Protein AF-A0A8T3Q4E5-F1 (afdb_monomer)

Structure (mmCIF, N/CA/C/O backbone):
data_AF-A0A8T3Q4E5-F1
#
_entry.id   AF-A0A8T3Q4E5-F1
#
loop_
_atom_site.group_PDB
_atom_site.id
_atom_site.type_symbol
_atom_site.label_atom_id
_atom_site.label_alt_id
_atom_site.label_comp_id
_atom_site.label_asym_id
_atom_site.label_entity_id
_atom_site.label_seq_id
_atom_site.pdbx_PDB_ins_code
_atom_site.Cartn_x
_atom_site.Cartn_y
_atom_site.Cartn_z
_atom_site.occupancy
_atom_site.B_iso_or_equiv
_atom_site.auth_seq_id
_atom_site.auth_comp_id
_atom_site.auth_asym_id
_atom_site.auth_atom_id
_atom_site.pdbx_PDB_model_num
ATOM 1 N N . MET A 1 1 ? 0.050 4.249 18.871 1.00 66.00 1 MET A N 1
ATOM 2 C CA . MET A 1 1 ? -0.764 3.450 17.926 1.00 66.00 1 MET A CA 1
ATOM 3 C C . MET A 1 1 ? 0.178 2.574 17.114 1.00 66.00 1 MET A C 1
ATOM 5 O O . MET A 1 1 ? 1.248 3.075 16.788 1.00 66.00 1 MET A O 1
ATOM 9 N N . PRO A 1 2 ? -0.167 1.308 16.829 1.00 93.31 2 PRO A N 1
ATOM 10 C CA . PRO A 1 2 ? 0.657 0.424 16.005 1.00 93.31 2 PRO A CA 1
ATOM 11 C C . PRO A 1 2 ? 0.689 0.880 14.537 1.00 93.31 2 PRO A C 1
ATOM 13 O O . PRO A 1 2 ? -0.311 1.372 14.006 1.00 93.31 2 PRO A O 1
ATOM 16 N N . GLU A 1 3 ? 1.836 0.699 13.883 1.00 97.38 3 GLU A N 1
ATOM 17 C CA . GLU A 1 3 ? 2.073 1.077 12.484 1.00 97.38 3 GLU A CA 1
ATOM 18 C C . GLU A 1 3 ? 2.596 -0.126 11.685 1.00 97.38 3 GLU A C 1
ATOM 20 O O . GLU A 1 3 ? 3.281 -0.987 12.236 1.00 97.38 3 GLU A O 1
ATOM 25 N N . LEU A 1 4 ? 2.265 -0.194 10.392 1.00 96.06 4 LEU A N 1
ATOM 26 C CA . LEU A 1 4 ? 2.694 -1.271 9.495 1.00 96.06 4 LEU A CA 1
ATOM 27 C C . LEU A 1 4 ? 3.049 -0.713 8.116 1.00 96.06 4 LEU A C 1
ATOM 29 O O . LEU A 1 4 ? 2.222 -0.048 7.493 1.00 96.06 4 LEU A O 1
ATOM 33 N N . ALA A 1 5 ? 4.243 -1.034 7.617 1.00 96.69 5 ALA A N 1
ATOM 34 C CA . ALA A 1 5 ? 4.654 -0.717 6.254 1.00 96.69 5 ALA A CA 1
ATOM 35 C C . ALA A 1 5 ? 4.286 -1.849 5.285 1.00 96.69 5 ALA A C 1
ATOM 37 O O . ALA A 1 5 ? 4.561 -3.019 5.551 1.00 96.69 5 ALA A O 1
ATOM 38 N N . LEU A 1 6 ? 3.688 -1.491 4.149 1.00 95.44 6 LEU A N 1
ATOM 39 C CA . LEU A 1 6 ? 3.423 -2.399 3.038 1.00 95.44 6 LEU A CA 1
ATOM 40 C C . LEU A 1 6 ? 4.386 -2.075 1.893 1.00 95.44 6 LEU A C 1
ATOM 42 O O . LEU A 1 6 ? 4.358 -0.958 1.385 1.00 95.44 6 LEU A O 1
ATO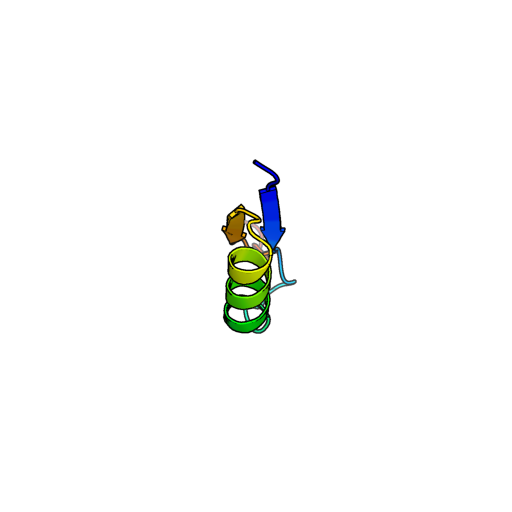M 46 N N . THR A 1 7 ? 5.224 -3.029 1.487 1.00 96.00 7 THR A N 1
ATOM 47 C CA . THR A 1 7 ? 6.235 -2.837 0.432 1.00 96.00 7 THR A CA 1
ATOM 48 C C . THR A 1 7 ? 6.233 -4.014 -0.541 1.00 96.00 7 THR A C 1
ATOM 50 O O . THR A 1 7 ? 7.069 -4.914 -0.459 1.00 96.00 7 THR A O 1
ATOM 53 N N . ASP A 1 8 ? 5.276 -4.018 -1.464 1.00 93.31 8 ASP A N 1
ATOM 54 C CA . ASP A 1 8 ? 5.167 -5.054 -2.494 1.00 93.31 8 ASP A CA 1
ATOM 55 C C . ASP A 1 8 ? 6.374 -4.994 -3.453 1.00 93.31 8 ASP A C 1
ATOM 57 O O . ASP A 1 8 ? 6.889 -3.923 -3.788 1.00 93.31 8 ASP A O 1
ATOM 61 N N . HIS A 1 9 ? 6.843 -6.153 -3.921 1.00 93.94 9 HIS A N 1
ATOM 62 C CA . HIS A 1 9 ? 7.966 -6.223 -4.853 1.00 93.94 9 HIS A CA 1
ATOM 63 C C . HIS A 1 9 ? 7.517 -5.813 -6.258 1.00 93.94 9 HIS A C 1
ATOM 65 O O . HIS A 1 9 ? 6.743 -6.531 -6.900 1.00 93.94 9 HIS A O 1
ATOM 71 N N . ARG A 1 10 ? 8.013 -4.664 -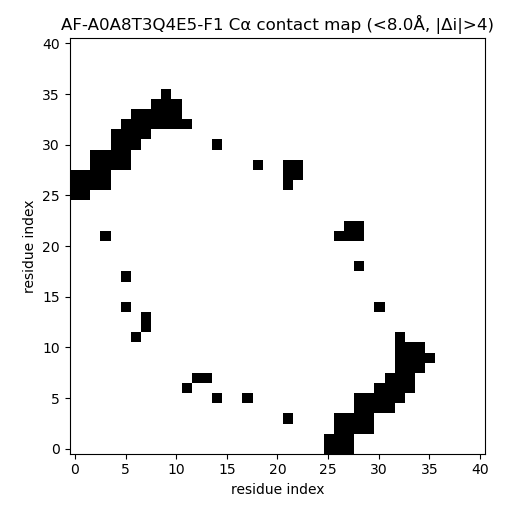6.738 1.00 90.69 10 ARG A N 1
ATOM 72 C CA . ARG A 1 10 ? 7.773 -4.123 -8.090 1.00 90.69 10 ARG A CA 1
ATOM 73 C C . ARG A 1 10 ? 6.290 -4.018 -8.493 1.00 90.69 10 ARG A C 1
ATOM 75 O O . ARG A 1 10 ? 5.983 -3.945 -9.678 1.00 90.69 10 ARG A O 1
ATOM 82 N N . SER A 1 11 ? 5.368 -4.031 -7.534 1.00 93.25 11 SER A N 1
ATOM 83 C CA . SER A 1 11 ? 3.920 -3.983 -7.762 1.00 93.25 11 SER A CA 1
ATOM 84 C C . SER A 1 11 ? 3.218 -3.303 -6.586 1.00 93.25 11 SER A C 1
ATOM 86 O O . SER A 1 11 ? 3.864 -2.962 -5.603 1.00 93.25 11 SER A O 1
ATOM 88 N N . MET A 1 12 ? 1.911 -3.059 -6.705 1.00 95.31 12 MET A N 1
ATOM 89 C CA . MET A 1 12 ? 1.073 -2.490 -5.635 1.00 95.31 12 MET A CA 1
ATOM 90 C C . MET A 1 12 ? -0.283 -3.207 -5.537 1.00 95.31 12 MET A C 1
ATOM 92 O O . MET A 1 12 ? -1.273 -2.637 -5.079 1.00 95.31 12 MET A O 1
ATOM 96 N N . TYR A 1 13 ? -0.362 -4.458 -6.000 1.00 94.50 13 TYR A N 1
ATOM 97 C CA . TYR A 1 13 ? -1.629 -5.190 -6.086 1.00 94.50 13 TYR A CA 1
ATOM 98 C C . TYR A 1 13 ? -2.243 -5.480 -4.711 1.00 94.50 13 TYR A C 1
ATOM 100 O O . TYR A 1 13 ? -3.465 -5.551 -4.586 1.00 94.50 13 TYR A O 1
ATOM 108 N N . GLY A 1 14 ? -1.422 -5.613 -3.664 1.00 92.62 14 GLY A N 1
ATOM 109 C CA . GLY A 1 14 ? -1.895 -5.849 -2.302 1.00 92.62 14 GLY A CA 1
ATOM 110 C C . GLY A 1 14 ? -2.430 -4.603 -1.595 1.00 92.62 14 GLY A C 1
ATOM 111 O O . GLY A 1 14 ? -3.082 -4.740 -0.559 1.00 92.62 14 GLY A O 1
ATOM 112 N N . VAL A 1 15 ? -2.188 -3.400 -2.132 1.00 96.12 15 VAL A N 1
ATOM 113 C CA . VAL A 1 15 ? -2.372 -2.128 -1.410 1.00 96.12 15 VAL A CA 1
ATOM 114 C C . VAL A 1 15 ? -3.791 -1.937 -0.900 1.00 96.12 15 VAL A C 1
ATOM 116 O O . VAL A 1 15 ? -3.967 -1.716 0.293 1.00 96.12 15 VAL A O 1
ATOM 119 N N . ILE A 1 16 ? -4.807 -2.060 -1.755 1.00 96.44 16 ILE A N 1
ATOM 120 C CA . ILE A 1 16 ? -6.194 -1.771 -1.356 1.00 96.44 16 ILE A CA 1
ATOM 121 C C . ILE A 1 16 ? -6.667 -2.737 -0.262 1.00 96.44 16 ILE A C 1
ATOM 123 O O . ILE A 1 16 ? -7.189 -2.301 0.766 1.00 96.44 16 ILE A O 1
ATOM 127 N N . ARG A 1 17 ? -6.431 -4.044 -0.447 1.00 96.88 17 ARG A N 1
ATOM 128 C CA . ARG A 1 17 ? -6.839 -5.084 0.511 1.00 96.88 17 ARG A CA 1
ATOM 129 C C . ARG A 1 17 ? -6.146 -4.898 1.860 1.00 96.88 17 ARG A C 1
ATOM 131 O O . ARG A 1 17 ? -6.802 -4.904 2.898 1.00 96.88 17 ARG A O 1
ATOM 138 N N . SER A 1 18 ? -4.827 -4.727 1.842 1.00 95.69 18 SER A N 1
ATOM 139 C CA . SER A 1 18 ? -4.017 -4.633 3.057 1.00 95.69 18 SER A CA 1
ATOM 140 C C . SER A 1 18 ? -4.220 -3.305 3.787 1.00 95.69 18 SER A C 1
ATOM 142 O O . SER A 1 18 ? -4.256 -3.287 5.013 1.00 95.69 18 SER A O 1
ATOM 144 N N . TYR A 1 19 ? -4.426 -2.204 3.057 1.00 97.31 19 TYR A N 1
ATOM 145 C CA . TYR A 1 19 ? -4.779 -0.909 3.638 1.00 97.31 19 TYR A CA 1
ATOM 146 C C . TYR A 1 19 ? -6.109 -0.982 4.389 1.00 97.31 19 TYR A C 1
ATOM 148 O O . TYR A 1 19 ? -6.181 -0.572 5.548 1.00 97.31 19 TYR A O 1
ATOM 156 N N . ALA A 1 20 ? -7.148 -1.536 3.755 1.00 97.81 20 ALA A N 1
ATOM 157 C CA . ALA A 1 20 ? -8.465 -1.674 4.369 1.00 97.81 20 ALA A CA 1
ATOM 158 C C . ALA A 1 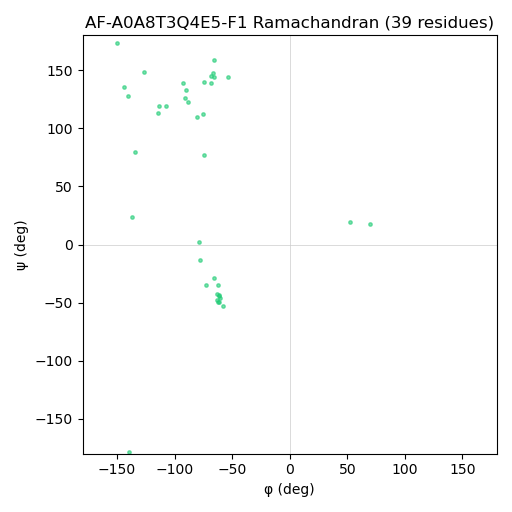20 ? -8.411 -2.550 5.632 1.00 97.81 20 ALA A C 1
ATOM 160 O O . ALA A 1 20 ? -8.912 -2.138 6.679 1.00 97.81 20 ALA A O 1
ATOM 161 N N . ALA A 1 21 ? -7.733 -3.701 5.562 1.00 97.75 21 ALA A N 1
ATOM 162 C CA . ALA A 1 21 ? -7.555 -4.594 6.705 1.00 97.75 21 ALA A CA 1
ATOM 163 C C . ALA A 1 21 ? -6.786 -3.922 7.858 1.00 97.75 21 ALA A C 1
ATOM 165 O O . ALA A 1 21 ? -7.203 -4.007 9.012 1.00 97.75 21 ALA A O 1
ATOM 166 N N . ALA A 1 22 ? -5.702 -3.196 7.557 1.00 97.50 22 ALA A N 1
ATOM 167 C CA . ALA A 1 22 ? -4.932 -2.471 8.566 1.00 97.50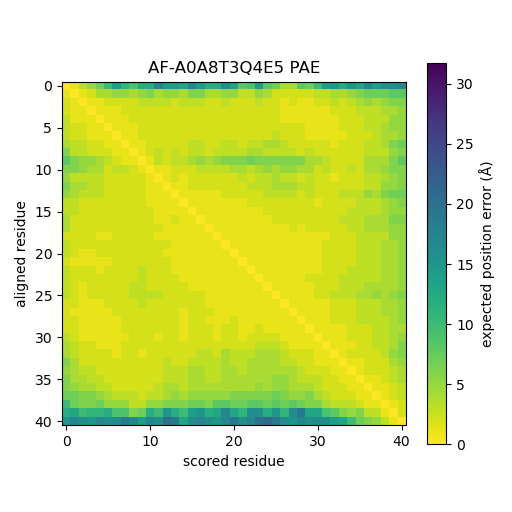 22 ALA A CA 1
ATOM 168 C 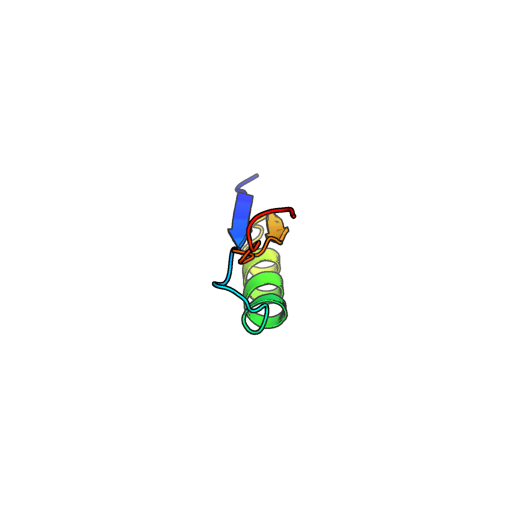C . ALA A 1 22 ? -5.780 -1.399 9.266 1.00 97.50 22 ALA A C 1
ATOM 170 O O . ALA A 1 22 ? -5.778 -1.324 10.495 1.00 97.50 22 ALA A O 1
ATOM 171 N N . ARG A 1 23 ? -6.566 -0.621 8.505 1.00 96.81 23 ARG A N 1
ATOM 172 C CA . ARG A 1 23 ? -7.468 0.383 9.089 1.00 96.81 23 ARG A CA 1
ATOM 173 C C . ARG A 1 23 ? -8.538 -0.248 9.976 1.00 96.81 23 ARG A C 1
ATOM 175 O O . ARG A 1 23 ? -8.793 0.279 11.054 1.00 96.81 23 ARG A O 1
ATOM 182 N N . GLN A 1 24 ? -9.139 -1.362 9.550 1.00 98.25 24 GLN A N 1
ATOM 183 C CA . GLN A 1 24 ? -10.126 -2.098 10.352 1.00 98.25 24 GLN A CA 1
ATOM 184 C C . GLN A 1 24 ? -9.529 -2.629 11.661 1.00 98.25 24 GLN A C 1
ATOM 186 O O . GLN A 1 24 ? -10.200 -2.614 12.687 1.00 98.25 24 GLN A O 1
ATOM 191 N N . ALA A 1 25 ? -8.258 -3.033 11.645 1.00 97.88 25 ALA A N 1
ATOM 192 C CA . ALA A 1 25 ? -7.527 -3.473 12.830 1.00 97.88 25 ALA A CA 1
ATOM 193 C C . ALA A 1 25 ? -7.013 -2.319 13.720 1.00 97.88 25 ALA A C 1
ATOM 195 O O . ALA A 1 25 ? -6.318 -2.570 14.703 1.00 97.88 25 ALA A O 1
ATOM 196 N N . GLY A 1 26 ? -7.297 -1.053 13.385 1.00 97.56 26 GLY A N 1
ATOM 197 C CA . GLY A 1 26 ? -6.790 0.107 14.127 1.00 97.56 26 GLY A CA 1
ATOM 198 C C . GLY A 1 26 ? -5.278 0.338 13.981 1.00 97.56 26 GLY A C 1
ATOM 199 O O . GLY A 1 26 ? -4.680 1.058 14.781 1.00 97.56 26 GLY A O 1
ATOM 200 N N . ILE A 1 27 ? -4.652 -0.261 12.966 1.00 98.12 27 ILE A N 1
ATOM 201 C CA . ILE A 1 27 ? -3.238 -0.083 12.625 1.00 98.12 27 ILE A CA 1
ATOM 202 C C .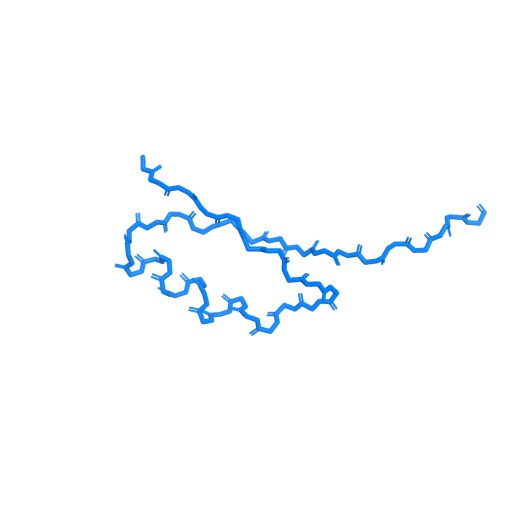 ILE A 1 27 ? -3.137 1.040 11.595 1.00 98.12 27 ILE A C 1
ATOM 204 O O . ILE A 1 27 ? -3.943 1.118 10.668 1.00 98.12 27 ILE A O 1
ATOM 208 N N . LYS A 1 28 ? -2.136 1.914 11.719 1.00 97.88 28 LYS A N 1
ATOM 209 C CA . LYS A 1 28 ? -1.829 2.910 10.686 1.00 97.88 28 LYS A CA 1
ATOM 210 C C . LYS A 1 28 ? -1.010 2.247 9.567 1.00 97.88 28 LYS A C 1
ATOM 212 O O . LYS A 1 28 ? 0.158 1.926 9.800 1.00 97.88 28 LYS A O 1
ATOM 217 N N . PRO A 1 29 ? -1.573 2.041 8.363 1.00 97.62 29 PRO A N 1
ATOM 218 C CA . PRO A 1 29 ? -0.795 1.556 7.232 1.00 97.62 29 PRO A CA 1
ATOM 219 C C . PRO A 1 29 ? 0.102 2.666 6.670 1.00 97.62 29 PRO A C 1
ATOM 221 O O . PRO A 1 29 ? -0.331 3.811 6.519 1.00 97.62 29 PRO A O 1
ATOM 224 N N . ILE A 1 30 ? 1.328 2.305 6.30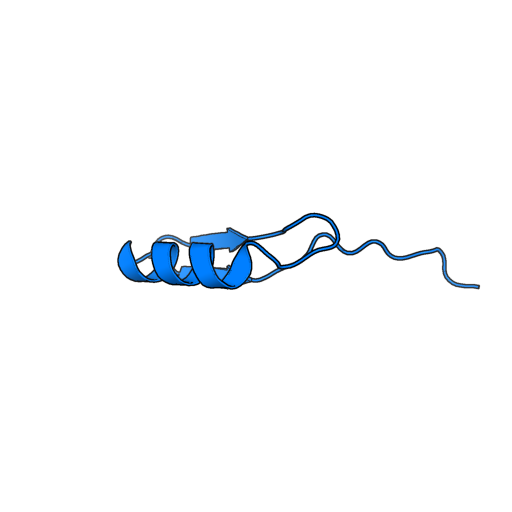5 1.00 97.62 30 ILE A N 1
ATOM 225 C CA . ILE A 1 30 ? 2.283 3.116 5.548 1.00 97.62 30 ILE A CA 1
ATOM 226 C C . ILE A 1 30 ? 2.477 2.418 4.201 1.00 97.62 30 ILE A C 1
ATOM 228 O O . ILE A 1 30 ? 2.884 1.259 4.149 1.00 97.62 30 ILE A O 1
ATOM 232 N N . ILE A 1 31 ? 2.138 3.099 3.109 1.00 97.12 31 ILE A N 1
ATOM 233 C CA . ILE A 1 31 ? 2.201 2.526 1.761 1.00 97.12 31 ILE A CA 1
ATOM 234 C C . ILE A 1 31 ? 3.574 2.813 1.152 1.00 97.12 31 ILE A C 1
ATOM 236 O O . ILE A 1 31 ? 3.981 3.969 1.064 1.00 97.12 31 ILE A O 1
ATOM 240 N N . GLY A 1 32 ? 4.255 1.767 0.696 1.00 95.12 32 GLY A N 1
ATOM 241 C CA . GLY A 1 32 ? 5.495 1.839 -0.064 1.00 95.12 32 GLY A CA 1
ATOM 242 C C . GLY A 1 32 ? 5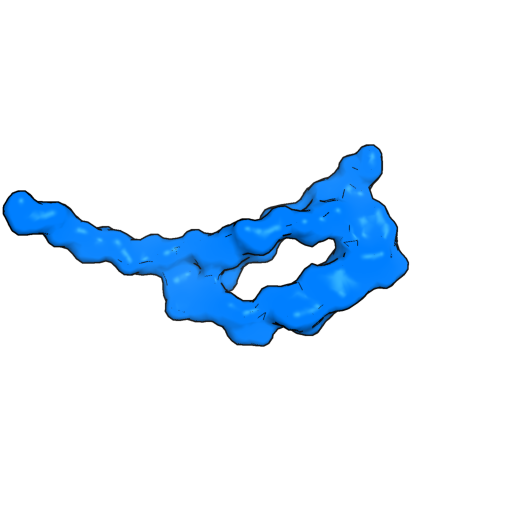.525 0.810 -1.196 1.00 95.12 32 GLY A C 1
ATOM 243 O O . GLY A 1 32 ? 4.578 0.054 -1.412 1.00 95.12 32 GLY A O 1
ATOM 244 N N . ILE A 1 33 ? 6.634 0.785 -1.931 1.00 96.50 33 ILE A N 1
ATOM 245 C CA . ILE A 1 33 ? 6.889 -0.172 -3.010 1.00 96.50 33 ILE A CA 1
ATOM 246 C C . ILE A 1 33 ? 8.374 -0.529 -3.019 1.00 96.50 33 ILE A C 1
ATOM 248 O O . ILE A 1 33 ? 9.234 0.347 -2.928 1.00 96.50 33 ILE A O 1
ATOM 252 N N . GLY A 1 34 ? 8.682 -1.816 -3.159 1.00 95.31 34 GLY A N 1
ATOM 253 C CA . GLY A 1 34 ? 10.023 -2.278 -3.496 1.00 95.31 34 GLY A CA 1
ATOM 254 C C . GLY A 1 34 ? 10.292 -2.009 -4.973 1.00 95.31 34 GLY A C 1
ATOM 255 O O . GLY A 1 34 ? 10.162 -2.914 -5.800 1.00 95.31 34 GLY A O 1
ATOM 256 N N . ALA A 1 35 ? 10.574 -0.750 -5.313 1.00 94.19 35 ALA A N 1
ATOM 257 C CA . ALA A 1 35 ? 10.850 -0.340 -6.683 1.00 94.19 35 ALA A CA 1
ATOM 258 C C . ALA A 1 35 ? 12.179 -0.932 -7.171 1.00 94.19 35 ALA A C 1
ATOM 260 O O . ALA A 1 35 ? 13.172 -0.950 -6.447 1.00 94.19 35 ALA A O 1
ATOM 261 N N . TYR A 1 36 ? 12.202 -1.382 -8.425 1.00 93.62 36 TYR A N 1
ATOM 262 C CA . TYR A 1 36 ? 13.452 -1.631 -9.131 1.00 93.62 36 TYR A CA 1
ATOM 263 C C . TYR A 1 36 ? 13.871 -0.341 -9.823 1.00 93.62 36 TYR A C 1
ATOM 265 O O . TYR A 1 36 ? 13.111 0.200 -10.627 1.00 93.62 36 TYR A O 1
ATOM 273 N N . VAL A 1 37 ? 15.068 0.134 -9.503 1.00 93.81 37 VAL A N 1
ATOM 274 C CA . VAL A 1 37 ? 15.660 1.316 -10.122 1.00 93.81 37 VAL A CA 1
ATOM 275 C C . VAL A 1 37 ? 16.883 0.845 -10.907 1.00 93.81 37 VAL A C 1
ATOM 277 O O . VAL A 1 37 ? 17.823 0.337 -10.291 1.00 93.81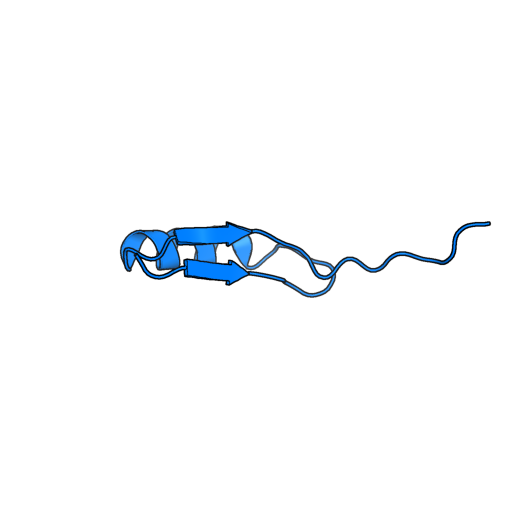 37 VAL A O 1
ATOM 280 N N . PRO A 1 38 ? 16.874 0.933 -12.248 1.00 93.62 38 PRO A N 1
ATOM 281 C CA . PRO A 1 38 ? 18.066 0.643 -13.035 1.00 93.62 38 PRO A CA 1
ATOM 282 C C . PRO A 1 38 ? 19.163 1.689 -12.752 1.00 93.62 38 PRO A C 1
ATOM 284 O O . PRO A 1 38 ? 18.849 2.786 -12.284 1.00 93.62 38 PRO A O 1
ATOM 287 N N . PRO A 1 39 ? 20.444 1.381 -13.030 1.00 94.00 39 PRO A N 1
ATOM 288 C CA . PRO A 1 39 ? 21.529 2.351 -12.901 1.00 94.00 39 PRO A CA 1
ATOM 289 C C . PRO A 1 39 ? 21.243 3.634 -13.693 1.00 94.00 39 PRO A C 1
ATOM 291 O O . PRO A 1 39 ? 20.671 3.575 -14.784 1.00 94.00 39 PRO A O 1
ATOM 294 N N . ALA A 1 40 ? 21.653 4.783 -13.152 1.00 89.19 40 ALA A N 1
ATOM 295 C CA . ALA A 1 40 ? 21.685 6.024 -13.920 1.00 89.19 40 ALA A CA 1
ATOM 296 C C . ALA A 1 40 ? 22.747 5.919 -15.031 1.00 89.19 40 ALA A C 1
ATOM 298 O O . ALA A 1 40 ? 23.748 5.221 -14.850 1.00 89.19 40 ALA A O 1
ATOM 299 N N . ALA A 1 41 ? 22.489 6.573 -16.166 1.00 81.12 41 ALA A N 1
ATOM 300 C CA . ALA A 1 41 ? 23.433 6.659 -17.281 1.00 81.12 41 ALA A CA 1
ATOM 301 C C . ALA A 1 41 ? 24.685 7.467 -16.912 1.00 81.12 41 ALA A C 1
ATOM 303 O O . ALA A 1 41 ? 24.545 8.434 -16.126 1.00 81.12 41 ALA A O 1
#

Nearest PDB structures (foldseek):
  3kxl-assembly1_A  TM=5.385E-01  e=5.907E+00  Saccharolobus solfataricus
  7oyt-assembly1_A  TM=5.288E-01  e=3.364E+00  Escherichia coli K-12
  8gc5-assembly1_D  TM=4.638E-01  e=7.826E+00  Rattus norvegicus

Solvent-accessible surface area (backbone atoms only — not comparable to full-atom values): 2632 Å² total; per-residue (Å²): 129,58,74,46,79,43,60,37,76,72,44,65,86,60,48,68,64,52,43,52,53,27,51,76,70,66,28,48,66,42,88,54,59,42,70,83,77,78,83,82,133

pLDDT: mean 94.52, std 5.44, range [66.0, 98.25]

Secondary structure (DSSP, 8-state):
--EEEEEEES--TTHHHHHHHHHHTT-EEEEEEE---PPP-

Mean predicted aligned error: 3.12 Å

Foldseek 3Di:
DAEDEDEEEQDCVCPVVVCVVCVVVVYHYDYYYNHDDDDDD

Radius of gyration: 12.74 Å; Cα contacts (8 Å, |Δi|>4): 54; chains: 1; bounding box: 34×13×35 Å

Sequence (41 aa):
MPELALTDHRSMYGVIRSYAAARQAGIKPIIGIGAYVPPAA